Protein AF-A0A6M3K6W3-F1 (afdb_monomer)

Secondary structure (DSSP, 8-state):
--------SS---SSSSEEEGGGG-SSSBHHHHHHHHHHHTTS-EEEEE-SEEEEE-S-EEEEEEEEEEEPTTEEEEEPTT-EEEEEEEE--SS--EEESSEEE-TT-SSPPPGGGB-SS-HHHHHHHHHHTS----

Mean predicted aligned error: 8.92 Å

Nearest PDB structures (foldseek):
  7c7d-assembly1_A  TM=5.200E-01  e=8.827E-01  Streptomyces thermodiastaticus
  8iqe-assembly1_D  TM=5.259E-01  e=2.207E+00  Klebsiella phage VLC6
  4y9v-assembly1_A  TM=6.330E-01  e=6.189E+00  Acinetobacter phage AP22
  3zpp-assembly1_A  TM=6.015E-01  e=6.940E+00  Streptococcus pneumoniae TIGR4
  5c1c-assembly1_A  TM=2.833E-01  e=9.786E+00  Aspergillus niger ATCC 1015

Structure (mmCIF, N/CA/C/O backbone):
data_AF-A0A6M3K6W3-F1
#
_entry.id   AF-A0A6M3K6W3-F1
#
loop_
_atom_site.group_PDB
_atom_site.id
_atom_site.type_symbol
_atom_site.label_atom_id
_atom_site.label_alt_id
_atom_site.label_comp_id
_atom_site.label_asym_id
_atom_site.label_entity_id
_atom_site.label_seq_id
_atom_site.pdbx_PDB_ins_code
_atom_site.Cartn_x
_atom_site.Cartn_y
_atom_site.Cartn_z
_atom_site.occupancy
_atom_site.B_iso_or_equiv
_atom_site.auth_seq_id
_atom_site.auth_comp_id
_atom_site.auth_asym_id
_atom_site.auth_atom_id
_atom_site.pdbx_PDB_model_num
ATOM 1 N N . MET A 1 1 ? -3.846 -42.768 -10.440 1.00 53.09 1 MET A N 1
ATOM 2 C CA . MET A 1 1 ? -3.368 -41.539 -9.774 1.00 53.09 1 MET A CA 1
ATOM 3 C C . MET A 1 1 ? -3.993 -40.369 -10.510 1.00 53.09 1 MET A C 1
ATOM 5 O O . MET A 1 1 ? -3.591 -40.085 -11.628 1.00 53.09 1 MET A O 1
ATOM 9 N N . THR A 1 2 ? -5.064 -39.794 -9.972 1.00 62.19 2 THR A N 1
ATOM 10 C CA . THR A 1 2 ? -5.786 -38.708 -10.647 1.00 62.19 2 THR A CA 1
ATOM 11 C C . THR A 1 2 ? -5.123 -37.394 -10.267 1.00 62.19 2 THR A C 1
ATOM 13 O O . THR A 1 2 ? -5.222 -36.974 -9.118 1.00 62.19 2 THR A O 1
ATOM 16 N N . ILE A 1 3 ? -4.429 -36.766 -11.214 1.00 62.91 3 ILE A N 1
ATOM 17 C CA . ILE A 1 3 ? -3.970 -35.384 -11.067 1.00 62.91 3 ILE A CA 1
ATOM 18 C C . ILE A 1 3 ? -5.210 -34.508 -11.225 1.00 62.91 3 ILE A C 1
ATOM 20 O O . ILE A 1 3 ? -5.852 -34.523 -12.274 1.00 62.91 3 ILE A O 1
ATOM 24 N N . ARG A 1 4 ? -5.588 -33.794 -10.166 1.00 63.50 4 ARG A N 1
ATOM 25 C CA . ARG A 1 4 ? -6.612 -32.751 -10.237 1.00 63.50 4 ARG A CA 1
ATOM 26 C C . ARG A 1 4 ? -5.873 -31.438 -10.462 1.00 63.50 4 ARG A C 1
ATOM 28 O O . ARG A 1 4 ? -5.070 -31.050 -9.622 1.00 63.50 4 ARG A O 1
ATOM 35 N N . ALA A 1 5 ? -6.085 -30.802 -11.611 1.00 58.16 5 ALA A N 1
ATOM 36 C CA . ALA A 1 5 ? -5.675 -29.417 -11.794 1.00 58.16 5 ALA A CA 1
ATOM 37 C C . ALA A 1 5 ? -6.688 -28.550 -11.039 1.00 58.16 5 ALA A C 1
ATOM 39 O O . ALA A 1 5 ? -7.859 -28.497 -11.415 1.00 58.16 5 ALA A O 1
ATOM 40 N N . GLU A 1 6 ? -6.264 -27.942 -9.936 1.00 66.12 6 GLU A N 1
ATOM 41 C CA . GLU A 1 6 ? -7.080 -26.974 -9.211 1.00 66.12 6 GLU A CA 1
ATOM 42 C C . GLU A 1 6 ? -6.861 -25.602 -9.851 1.00 66.12 6 GLU A C 1
ATOM 44 O O . GLU A 1 6 ? -5.768 -25.042 -9.794 1.00 66.12 6 GLU A O 1
ATOM 49 N N . PHE A 1 7 ? -7.891 -25.081 -10.516 1.00 62.16 7 PHE A N 1
ATOM 50 C CA . PHE A 1 7 ? -7.909 -23.693 -10.959 1.00 62.16 7 PHE A CA 1
ATOM 51 C C . PHE A 1 7 ? -8.470 -22.861 -9.810 1.00 62.16 7 PHE A C 1
ATOM 53 O O . PHE A 1 7 ? -9.685 -22.801 -9.615 1.00 62.16 7 PHE A O 1
ATOM 60 N N . THR A 1 8 ? -7.595 -22.236 -9.026 1.00 60.06 8 THR A N 1
ATOM 61 C CA . THR A 1 8 ? -8.009 -21.120 -8.173 1.00 60.06 8 THR A CA 1
ATOM 62 C C . THR A 1 8 ? -8.567 -20.039 -9.097 1.00 60.06 8 THR A C 1
ATOM 64 O O . THR A 1 8 ? -7.941 -19.704 -10.100 1.00 60.06 8 THR A O 1
ATOM 67 N N . SER A 1 9 ? -9.748 -19.498 -8.799 1.00 66.88 9 SER A N 1
ATOM 68 C CA . SER A 1 9 ? -10.418 -18.472 -9.619 1.00 66.88 9 SER A CA 1
ATOM 69 C C . SER A 1 9 ? -9.688 -17.121 -9.650 1.00 66.88 9 SER A C 1
ATOM 71 O O . SER A 1 9 ? -10.252 -16.131 -10.107 1.00 66.88 9 SER A O 1
ATOM 73 N N . ASP A 1 10 ? -8.471 -17.070 -9.117 1.00 68.88 10 ASP A N 1
ATOM 74 C CA . ASP A 1 10 ? -7.684 -15.870 -8.901 1.00 68.88 10 ASP A CA 1
ATOM 75 C C . ASP A 1 10 ? -6.251 -16.121 -9.383 1.00 68.88 10 ASP A C 1
ATOM 77 O O . ASP A 1 10 ? -5.612 -17.103 -8.991 1.00 68.88 10 ASP A O 1
ATOM 81 N N . LEU A 1 11 ? -5.771 -15.259 -10.279 1.00 66.62 11 LEU A N 1
ATOM 82 C CA . LEU A 1 11 ? -4.416 -15.313 -10.816 1.00 66.62 11 LEU A CA 1
ATOM 83 C C . LEU A 1 11 ? -3.538 -14.361 -10.009 1.00 66.62 11 LEU A C 1
ATOM 85 O O . LEU A 1 11 ? -3.665 -13.145 -10.118 1.00 66.62 11 LEU A O 1
ATOM 89 N N . VAL A 1 12 ? -2.597 -14.923 -9.258 1.00 68.06 12 VAL A N 1
ATOM 90 C CA . VAL A 1 12 ? -1.599 -14.154 -8.512 1.00 68.06 12 VAL A CA 1
ATOM 91 C C . VAL A 1 12 ? -0.335 -14.026 -9.367 1.00 68.06 12 VAL A C 1
ATOM 93 O O . VAL A 1 12 ? 0.297 -15.029 -9.699 1.00 68.06 12 VAL A O 1
ATOM 96 N N . ILE A 1 13 ? 0.031 -12.800 -9.750 1.00 70.44 13 ILE A N 1
ATOM 97 C CA . ILE A 1 13 ? 1.187 -12.521 -10.620 1.00 70.44 13 ILE A CA 1
ATOM 98 C C . ILE A 1 13 ? 2.353 -11.989 -9.777 1.00 70.44 13 ILE A C 1
ATOM 100 O O . ILE A 1 13 ? 2.200 -11.000 -9.065 1.00 70.44 13 ILE A O 1
ATOM 104 N N . THR A 1 14 ? 3.527 -12.620 -9.883 1.00 69.06 14 THR A N 1
ATOM 105 C CA . THR A 1 14 ? 4.733 -12.307 -9.081 1.00 69.06 14 THR A CA 1
ATOM 106 C C . THR A 1 14 ? 5.932 -11.811 -9.891 1.00 69.06 14 THR A C 1
ATOM 108 O O . THR A 1 14 ? 6.936 -11.409 -9.315 1.00 69.06 14 THR A O 1
ATOM 111 N N . ASN A 1 15 ? 5.874 -11.853 -11.226 1.00 65.69 15 ASN A N 1
ATOM 112 C CA . ASN A 1 15 ? 7.012 -11.480 -12.082 1.00 65.69 15 ASN A CA 1
ATOM 113 C C . ASN A 1 15 ? 6.585 -10.776 -13.384 1.00 65.69 15 ASN A C 1
ATOM 115 O O . ASN A 1 15 ? 7.236 -10.871 -14.423 1.00 65.69 15 ASN A O 1
ATOM 119 N N . GLY A 1 16 ? 5.432 -10.105 -13.347 1.00 73.62 16 GLY A N 1
ATOM 120 C CA . GLY A 1 16 ? 4.928 -9.296 -14.453 1.00 73.62 16 GLY A CA 1
ATOM 121 C C . GLY A 1 16 ? 5.412 -7.848 -14.378 1.00 73.62 16 GLY A C 1
ATOM 122 O O . GLY A 1 16 ? 6.171 -7.459 -13.493 1.00 73.62 16 GLY A O 1
ATOM 123 N N . VAL A 1 17 ? 4.939 -7.011 -15.304 1.00 83.12 17 VAL A N 1
ATOM 124 C CA . VAL A 1 17 ? 4.900 -5.548 -15.086 1.00 83.12 17 VAL A CA 1
ATOM 125 C C . VAL A 1 17 ? 3.962 -5.216 -13.915 1.00 83.12 17 VAL A C 1
ATOM 127 O O . VAL A 1 17 ? 4.154 -4.219 -13.229 1.00 83.12 17 VAL A O 1
ATOM 130 N N . TRP A 1 18 ? 2.997 -6.103 -13.671 1.00 87.69 18 TRP A N 1
ATOM 131 C CA . TRP A 1 18 ? 2.012 -6.057 -12.604 1.00 87.69 18 TRP A CA 1
ATOM 132 C C . TRP A 1 18 ? 2.339 -7.133 -11.578 1.00 87.69 18 TRP A C 1
ATOM 134 O O . TRP A 1 18 ? 2.606 -8.280 -11.947 1.00 87.69 18 TRP A O 1
ATOM 144 N N . VAL A 1 19 ? 2.322 -6.746 -10.312 1.00 91.06 19 VAL A N 1
ATOM 145 C CA . VAL A 1 19 ? 2.697 -7.582 -9.179 1.00 91.06 19 VAL A CA 1
ATOM 146 C C . VAL A 1 19 ? 1.587 -7.495 -8.137 1.00 91.06 19 VAL A C 1
ATOM 148 O O . VAL A 1 19 ? 1.232 -6.400 -7.711 1.00 91.06 19 VAL A O 1
ATOM 151 N N . ASP A 1 20 ? 1.015 -8.630 -7.739 1.00 92.19 20 ASP A N 1
ATOM 152 C CA . ASP A 1 20 ? -0.017 -8.678 -6.696 1.00 92.19 20 ASP A CA 1
ATOM 153 C C . ASP A 1 20 ? 0.645 -8.678 -5.312 1.00 92.19 20 ASP A C 1
ATOM 155 O O . ASP A 1 20 ? 1.419 -9.583 -4.990 1.00 92.19 20 ASP A O 1
ATOM 159 N N . ALA A 1 21 ? 0.325 -7.691 -4.471 1.00 92.31 21 ALA A N 1
ATOM 160 C CA . ALA A 1 21 ? 0.872 -7.596 -3.119 1.00 92.31 21 ALA A CA 1
ATOM 161 C C . ALA A 1 21 ? 0.562 -8.839 -2.259 1.00 92.31 21 ALA A C 1
ATOM 163 O O . ALA A 1 21 ? 1.355 -9.202 -1.389 1.00 92.31 21 ALA A O 1
ATOM 164 N N . ARG A 1 22 ? -0.557 -9.539 -2.507 1.00 92.88 22 ARG A N 1
ATOM 165 C CA . ARG A 1 22 ? -0.937 -10.753 -1.758 1.00 92.88 22 ARG A CA 1
ATOM 166 C C . ARG A 1 22 ? -0.002 -11.919 -2.026 1.00 92.88 22 ARG A C 1
ATOM 168 O O . ARG A 1 22 ? 0.044 -12.858 -1.243 1.00 92.88 22 ARG A O 1
ATOM 175 N N . ALA A 1 23 ? 0.746 -11.878 -3.121 1.00 91.44 23 ALA A N 1
ATOM 176 C CA . ALA A 1 23 ? 1.688 -12.934 -3.447 1.00 91.44 23 ALA A CA 1
ATOM 177 C C . ALA A 1 23 ? 2.884 -12.995 -2.483 1.00 91.44 23 ALA A C 1
ATOM 179 O O . ALA A 1 23 ? 3.588 -14.002 -2.439 1.00 91.44 23 ALA A O 1
ATOM 180 N N . TYR A 1 24 ? 3.113 -11.919 -1.724 1.00 92.56 24 TYR A N 1
ATOM 181 C CA . TYR A 1 24 ? 4.299 -11.718 -0.890 1.00 92.56 24 TYR A CA 1
ATOM 182 C C . TYR A 1 24 ? 4.017 -11.879 0.608 1.00 92.56 24 TYR A C 1
ATOM 184 O O . TYR A 1 24 ? 4.895 -11.645 1.436 1.00 92.56 24 TYR A O 1
ATOM 192 N N . GLY A 1 25 ? 2.812 -12.316 0.980 1.00 90.50 25 GLY A N 1
ATOM 193 C CA . GLY A 1 25 ? 2.472 -12.627 2.363 1.00 90.50 25 GLY A CA 1
ATOM 194 C C . GLY A 1 25 ? 1.139 -13.353 2.503 1.00 90.50 25 GLY A C 1
ATOM 195 O O . GLY A 1 25 ? 0.310 -13.362 1.604 1.00 90.50 25 GLY A O 1
ATOM 196 N N . SER A 1 26 ? 0.914 -13.969 3.660 1.00 87.56 26 SER A N 1
ATOM 197 C CA . SER A 1 26 ? -0.324 -14.706 3.953 1.00 87.56 26 SER A CA 1
ATOM 198 C C . SER A 1 26 ? -1.464 -13.825 4.483 1.00 87.56 26 SER A C 1
ATOM 200 O O . SER A 1 26 ? -2.563 -14.325 4.721 1.00 87.56 26 SER A O 1
ATOM 202 N N . ALA A 1 27 ? -1.215 -12.529 4.688 1.00 92.94 27 ALA A N 1
ATOM 203 C CA . ALA A 1 27 ? -2.165 -11.569 5.240 1.00 92.94 27 ALA A CA 1
ATOM 204 C C . ALA A 1 27 ? -2.109 -10.232 4.486 1.00 92.94 27 ALA A C 1
ATOM 206 O O . ALA A 1 27 ? -1.078 -9.865 3.925 1.00 92.94 27 ALA A O 1
ATOM 207 N N . LEU A 1 28 ? -3.216 -9.486 4.516 1.00 96.31 28 LEU A N 1
ATOM 208 C CA . LEU A 1 28 ? -3.322 -8.150 3.924 1.00 96.31 28 LEU A CA 1
ATOM 209 C C . LEU A 1 28 ? -2.716 -7.110 4.880 1.00 96.31 28 LEU A C 1
ATOM 211 O O . LEU A 1 28 ? -3.424 -6.485 5.671 1.00 96.31 28 LEU A O 1
ATOM 215 N N . ASN A 1 29 ? -1.392 -6.963 4.874 1.00 97.38 29 ASN A N 1
ATOM 216 C CA . ASN A 1 29 ? -0.689 -6.053 5.780 1.00 97.38 29 ASN A CA 1
ATOM 217 C C . ASN A 1 29 ? 0.567 -5.414 5.162 1.00 97.38 29 ASN A C 1
ATOM 219 O O . ASN A 1 29 ? 0.994 -5.753 4.059 1.00 97.38 29 ASN A O 1
ATOM 223 N N . ASP A 1 30 ? 1.156 -4.476 5.902 1.00 96.44 30 ASP A N 1
ATOM 224 C CA . ASP A 1 30 ? 2.417 -3.805 5.572 1.00 96.44 30 ASP A CA 1
ATOM 225 C C . ASP A 1 30 ? 3.595 -4.756 5.354 1.00 96.44 30 ASP A C 1
ATOM 227 O O . ASP A 1 30 ? 4.454 -4.458 4.534 1.00 96.44 30 ASP A O 1
ATOM 231 N N . THR A 1 31 ? 3.634 -5.905 6.031 1.00 97.12 31 THR A N 1
ATOM 232 C CA . THR A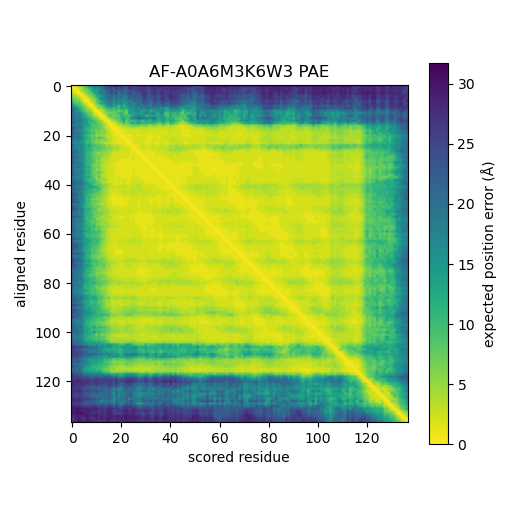 1 31 ? 4.702 -6.899 5.842 1.00 97.12 31 THR A CA 1
ATOM 233 C C . THR A 1 31 ? 4.669 -7.498 4.434 1.00 97.12 31 THR A C 1
ATOM 235 O O . THR A 1 31 ? 5.710 -7.597 3.790 1.00 97.12 31 THR A O 1
ATOM 238 N N . ALA A 1 32 ? 3.481 -7.845 3.927 1.00 96.19 32 ALA A N 1
ATOM 239 C CA . ALA A 1 32 ? 3.321 -8.336 2.558 1.00 96.19 32 ALA A CA 1
ATOM 240 C C . ALA A 1 32 ? 3.664 -7.252 1.523 1.00 96.19 32 ALA A C 1
ATOM 242 O O . ALA A 1 32 ? 4.353 -7.519 0.541 1.00 96.19 32 ALA A O 1
ATOM 243 N N . ILE A 1 33 ? 3.242 -6.007 1.772 1.00 96.62 33 ILE A N 1
ATOM 244 C CA . ILE A 1 33 ? 3.567 -4.879 0.891 1.00 96.62 33 ILE A CA 1
ATOM 245 C C . ILE A 1 33 ? 5.079 -4.620 0.877 1.00 96.62 33 ILE A C 1
ATOM 247 O O . ILE A 1 33 ? 5.648 -4.455 -0.198 1.00 96.62 33 ILE A O 1
ATOM 251 N N . GLN A 1 34 ? 5.747 -4.633 2.033 1.00 97.75 34 GLN A N 1
ATOM 252 C CA . GLN A 1 34 ? 7.197 -4.450 2.113 1.00 97.75 34 GLN A CA 1
ATOM 253 C C . GLN A 1 34 ? 7.944 -5.551 1.356 1.00 97.75 34 GLN A C 1
ATOM 255 O O . GLN A 1 34 ? 8.828 -5.248 0.563 1.00 97.75 34 GLN A O 1
ATOM 260 N N . ALA A 1 35 ? 7.541 -6.812 1.519 1.00 96.00 35 ALA A N 1
ATOM 261 C CA . ALA A 1 35 ? 8.142 -7.919 0.783 1.00 96.00 35 ALA A CA 1
ATOM 262 C C . ALA A 1 35 ? 7.954 -7.785 -0.743 1.00 96.00 35 ALA A C 1
ATOM 264 O O . ALA A 1 35 ? 8.855 -8.133 -1.506 1.00 96.00 35 ALA A O 1
ATOM 265 N N . ALA A 1 36 ? 6.823 -7.234 -1.200 1.00 95.44 36 ALA A N 1
ATOM 266 C CA . ALA A 1 36 ? 6.611 -6.922 -2.612 1.00 95.44 36 ALA A CA 1
ATOM 267 C C . ALA A 1 36 ? 7.521 -5.780 -3.101 1.00 95.44 36 ALA A C 1
ATOM 269 O O . ALA A 1 36 ? 8.093 -5.881 -4.184 1.00 95.44 36 ALA A O 1
ATOM 270 N N . ILE A 1 37 ? 7.698 -4.720 -2.301 1.00 95.94 37 ILE A N 1
ATOM 271 C CA . ILE A 1 37 ? 8.636 -3.621 -2.599 1.00 95.94 37 ILE A CA 1
ATOM 272 C C . ILE A 1 37 ? 10.061 -4.166 -2.735 1.00 95.94 37 ILE A C 1
ATOM 274 O O . ILE A 1 37 ? 10.738 -3.872 -3.719 1.00 95.94 37 ILE A O 1
ATOM 278 N N . ASP A 1 38 ? 10.493 -4.992 -1.782 1.00 96.19 38 ASP A N 1
ATOM 279 C CA . ASP A 1 38 ? 11.834 -5.576 -1.764 1.00 96.19 38 ASP A CA 1
ATOM 280 C C . ASP A 1 38 ? 12.070 -6.478 -2.986 1.00 96.19 38 ASP A C 1
ATOM 282 O O . ASP A 1 38 ? 13.150 -6.460 -3.575 1.00 96.19 38 ASP A O 1
ATOM 286 N N . ALA A 1 39 ? 11.050 -7.234 -3.404 1.00 93.75 39 ALA A N 1
ATOM 287 C CA . ALA A 1 39 ? 11.122 -8.091 -4.583 1.00 93.75 39 ALA A CA 1
ATOM 288 C C . ALA A 1 39 ? 11.127 -7.315 -5.909 1.00 93.75 39 ALA A C 1
ATOM 290 O O . ALA A 1 39 ? 11.760 -7.759 -6.865 1.00 93.75 39 ALA A O 1
ATOM 291 N N . ILE A 1 40 ? 10.430 -6.176 -5.981 1.00 94.56 40 ILE A N 1
ATOM 292 C CA . ILE A 1 40 ? 10.465 -5.279 -7.145 1.00 94.56 40 ILE A CA 1
ATOM 293 C C . ILE A 1 40 ? 11.834 -4.590 -7.256 1.00 94.56 40 ILE A C 1
ATOM 295 O O . ILE A 1 40 ? 12.366 -4.426 -8.355 1.00 94.56 40 ILE A O 1
ATOM 299 N N . GLY A 1 41 ? 12.416 -4.179 -6.128 1.00 93.50 41 GLY A N 1
ATOM 300 C CA . GLY A 1 41 ? 13.711 -3.510 -6.092 1.00 93.50 41 GLY A CA 1
ATOM 301 C C . GLY A 1 41 ? 13.721 -2.209 -6.902 1.00 93.50 41 GLY A C 1
ATOM 302 O O . GLY A 1 41 ? 12.905 -1.313 -6.681 1.00 93.50 41 GLY A O 1
ATOM 303 N N . ALA A 1 42 ? 14.674 -2.090 -7.830 1.00 94.19 42 ALA A N 1
ATOM 304 C CA . ALA A 1 42 ? 14.870 -0.890 -8.648 1.00 94.19 42 ALA A CA 1
ATOM 305 C C . ALA A 1 42 ? 14.026 -0.865 -9.936 1.00 94.19 42 ALA A C 1
ATOM 307 O O . ALA A 1 42 ? 14.077 0.117 -10.678 1.00 94.19 42 ALA A O 1
ATOM 308 N N . ASP A 1 43 ? 13.268 -1.926 -10.222 1.00 92.94 43 ASP A N 1
ATOM 309 C CA . ASP A 1 43 ? 12.485 -2.013 -11.449 1.00 92.94 43 ASP A CA 1
ATOM 310 C C . ASP A 1 43 ? 11.246 -1.113 -11.401 1.00 92.94 43 ASP A C 1
ATOM 312 O O . ASP A 1 43 ? 10.637 -0.899 -10.352 1.00 92.94 43 ASP A O 1
ATOM 316 N N . ASN A 1 44 ? 10.818 -0.634 -12.569 1.00 93.69 44 ASN A N 1
ATOM 317 C CA . ASN A 1 44 ? 9.559 0.095 -12.699 1.00 93.69 44 ASN A CA 1
ATO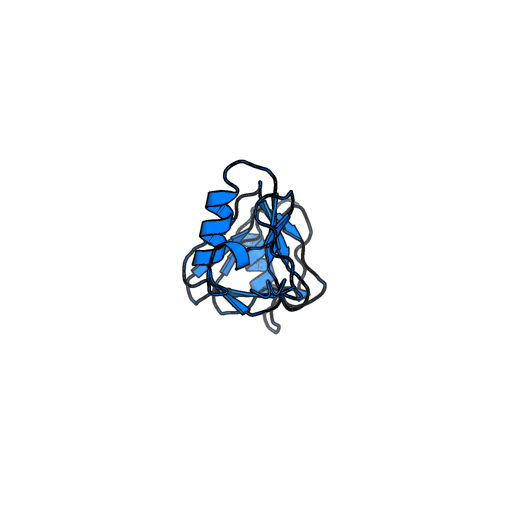M 318 C C . ASN A 1 44 ? 8.395 -0.894 -12.823 1.00 93.69 44 ASN A C 1
ATOM 320 O O . ASN A 1 44 ? 8.297 -1.608 -13.827 1.00 93.69 44 ASN A O 1
ATOM 324 N N . LYS A 1 45 ? 7.518 -0.945 -11.814 1.00 94.31 45 LYS A N 1
ATOM 325 C CA . LYS A 1 45 ? 6.428 -1.933 -11.721 1.00 94.31 45 LYS A CA 1
ATOM 326 C C . LYS A 1 45 ? 5.134 -1.326 -11.184 1.00 94.31 45 LYS A C 1
ATOM 328 O O . LYS A 1 45 ? 5.136 -0.292 -10.520 1.00 94.31 45 LYS A O 1
ATOM 333 N N . VAL A 1 46 ? 4.027 -2.013 -11.448 1.00 94.50 46 VAL A N 1
ATOM 334 C CA . VAL A 1 46 ? 2.722 -1.745 -10.839 1.00 94.50 46 VAL A CA 1
ATOM 335 C C . VAL A 1 46 ? 2.516 -2.724 -9.689 1.00 94.50 46 VAL A C 1
ATOM 337 O O . VAL A 1 46 ? 2.480 -3.935 -9.909 1.00 94.50 46 VAL A O 1
ATOM 340 N N . LEU A 1 47 ? 2.365 -2.202 -8.475 1.00 95.56 47 LEU A N 1
ATOM 341 C CA . LEU A 1 47 ? 1.975 -2.977 -7.304 1.00 95.56 47 LEU A CA 1
ATOM 342 C C . LEU A 1 47 ? 0.458 -2.904 -7.138 1.00 95.56 47 LEU A C 1
ATOM 344 O O . LEU A 1 47 ? -0.094 -1.837 -6.873 1.00 95.56 47 LEU A O 1
ATOM 348 N N . VAL A 1 48 ? -0.209 -4.042 -7.279 1.00 95.56 48 VAL A N 1
ATOM 349 C CA . VAL A 1 48 ? -1.662 -4.150 -7.188 1.00 95.56 48 VAL A CA 1
ATOM 350 C C . VAL A 1 48 ? -2.068 -4.395 -5.739 1.00 95.56 48 VAL A C 1
ATOM 352 O O . VAL A 1 48 ? -1.686 -5.397 -5.131 1.00 95.56 48 VAL A O 1
ATOM 355 N N . ILE A 1 49 ? -2.882 -3.487 -5.203 1.00 96.12 49 ILE A N 1
ATOM 356 C CA . ILE A 1 49 ? -3.553 -3.621 -3.911 1.00 96.12 49 ILE A CA 1
ATOM 357 C C . ILE A 1 49 ? -4.961 -4.139 -4.174 1.00 96.12 49 ILE A C 1
ATOM 359 O O . ILE A 1 49 ? -5.839 -3.427 -4.664 1.00 96.12 49 ILE A O 1
ATOM 363 N N . THR A 1 50 ? -5.169 -5.410 -3.870 1.00 94.81 50 THR A N 1
ATOM 364 C CA . THR A 1 50 ? -6.422 -6.113 -4.151 1.00 94.81 50 THR A CA 1
ATOM 365 C C . THR A 1 50 ? -7.516 -5.757 -3.143 1.00 94.81 50 THR A C 1
ATOM 367 O O . THR A 1 50 ? -7.204 -5.226 -2.070 1.00 94.81 50 THR A O 1
ATOM 370 N N . PRO A 1 51 ? -8.791 -6.080 -3.434 1.00 94.94 51 PRO A N 1
ATOM 371 C CA . PRO A 1 51 ? -9.896 -5.792 -2.528 1.00 94.94 51 PRO A CA 1
ATOM 372 C C . PRO A 1 51 ? -9.687 -6.378 -1.127 1.00 94.94 51 PRO A C 1
ATOM 374 O O . PRO A 1 51 ? -9.167 -7.486 -0.977 1.00 94.94 51 PRO A O 1
ATOM 377 N N . GLY A 1 52 ? -10.118 -5.636 -0.108 1.00 94.62 52 GLY A N 1
ATOM 378 C CA . GLY A 1 52 ? -9.925 -5.971 1.301 1.00 94.62 52 GLY A CA 1
ATOM 379 C C . GLY A 1 52 ? -9.179 -4.885 2.076 1.00 94.62 52 GLY A C 1
ATOM 380 O O . GLY A 1 52 ? -8.644 -3.933 1.505 1.00 94.62 52 GLY A O 1
ATOM 381 N N . THR A 1 53 ? -9.158 -5.028 3.401 1.00 96.62 53 THR A N 1
ATOM 382 C CA . THR A 1 53 ? -8.479 -4.081 4.291 1.00 96.62 53 THR A CA 1
ATOM 383 C C . THR A 1 53 ? -7.027 -4.493 4.493 1.00 96.62 53 THR A C 1
ATOM 385 O O . THR A 1 53 ? -6.752 -5.514 5.118 1.00 96.62 53 THR A O 1
ATOM 388 N N . TRP A 1 54 ? -6.113 -3.663 4.007 1.00 97.69 54 TRP A N 1
ATOM 389 C CA . TRP A 1 54 ? -4.673 -3.778 4.182 1.00 97.69 54 TRP A CA 1
ATOM 390 C C . TRP A 1 54 ? -4.233 -2.983 5.408 1.00 97.69 54 TRP A C 1
ATOM 392 O O . TRP A 1 54 ? -4.304 -1.753 5.420 1.00 97.69 54 TRP A O 1
ATOM 402 N N . THR A 1 55 ? -3.805 -3.673 6.463 1.00 97.75 55 THR A N 1
ATOM 403 C CA . THR A 1 55 ? -3.391 -3.029 7.717 1.00 97.75 55 THR A CA 1
ATOM 404 C C . THR A 1 55 ? -1.944 -2.554 7.648 1.00 97.75 55 THR A C 1
ATOM 406 O O . THR A 1 55 ? -1.027 -3.359 7.502 1.00 97.75 55 THR A O 1
ATOM 409 N N . ILE A 1 56 ? -1.729 -1.252 7.830 1.00 97.62 56 ILE A N 1
ATOM 410 C CA . ILE A 1 56 ? -0.406 -0.629 7.887 1.00 97.62 56 ILE A CA 1
ATOM 411 C C . ILE A 1 56 ? -0.081 -0.300 9.345 1.00 97.62 56 ILE A C 1
ATOM 413 O O . ILE A 1 56 ? -0.518 0.721 9.886 1.00 97.62 56 ILE A O 1
ATOM 417 N N . ALA A 1 57 ? 0.630 -1.215 10.007 1.00 97.00 57 ALA A N 1
ATOM 418 C CA . ALA A 1 57 ? 0.959 -1.128 11.431 1.00 97.00 57 ALA A CA 1
ATOM 419 C C . ALA A 1 57 ? 2.294 -0.409 11.698 1.00 97.00 57 ALA A C 1
ATOM 421 O O . ALA A 1 57 ? 2.540 0.054 12.816 1.00 97.00 57 ALA A O 1
ATOM 422 N N . ASN A 1 58 ? 3.142 -0.279 10.679 1.00 96.69 58 ASN A N 1
ATOM 423 C CA . ASN A 1 58 ? 4.435 0.393 10.727 1.00 96.69 58 ASN A CA 1
ATOM 424 C C . ASN A 1 58 ? 4.508 1.546 9.720 1.00 96.69 58 ASN A C 1
ATOM 426 O O . ASN A 1 58 ? 3.656 1.684 8.847 1.00 96.69 58 ASN A O 1
ATOM 430 N N . ASN A 1 59 ? 5.528 2.397 9.856 1.00 95.81 59 ASN A N 1
ATOM 431 C CA . ASN A 1 59 ? 5.817 3.379 8.814 1.00 95.81 59 ASN A CA 1
ATOM 432 C C . ASN A 1 59 ? 6.242 2.637 7.546 1.00 95.81 59 ASN A C 1
ATOM 434 O O . ASN A 1 59 ? 7.095 1.754 7.621 1.00 95.81 59 ASN A O 1
ATOM 438 N N . LEU A 1 60 ? 5.667 3.010 6.408 1.00 96.44 60 LEU A N 1
ATOM 439 C CA . LEU A 1 60 ? 5.888 2.334 5.135 1.00 96.44 60 LEU A CA 1
ATOM 440 C C . LEU A 1 60 ? 6.095 3.370 4.035 1.00 96.44 60 LEU A C 1
ATOM 442 O O . LEU A 1 60 ? 5.340 4.337 3.938 1.00 96.44 60 LEU A O 1
ATOM 446 N N . SER A 1 61 ? 7.122 3.167 3.214 1.00 95.62 61 SER A N 1
ATOM 447 C CA . SER A 1 61 ? 7.462 4.061 2.110 1.00 95.62 61 SER A CA 1
ATOM 448 C C . SER A 1 61 ? 7.506 3.271 0.814 1.00 95.62 61 SER A C 1
ATOM 450 O O . SER A 1 61 ? 8.361 2.405 0.649 1.00 95.62 61 SER A O 1
ATOM 452 N N . ILE A 1 62 ? 6.600 3.592 -0.106 1.00 94.81 62 ILE A N 1
ATOM 453 C CA . ILE A 1 62 ? 6.549 2.995 -1.437 1.00 94.81 62 ILE A CA 1
ATOM 454 C C . ILE A 1 62 ? 7.253 3.953 -2.409 1.00 94.81 62 ILE A C 1
ATOM 456 O O . ILE A 1 62 ? 6.775 5.078 -2.593 1.00 94.81 62 ILE A O 1
ATOM 460 N N . PRO A 1 63 ? 8.400 3.559 -2.993 1.00 93.75 63 PRO A N 1
ATOM 461 C CA . PRO A 1 63 ? 9.211 4.438 -3.829 1.00 93.75 63 PRO A CA 1
ATOM 462 C C . PRO A 1 63 ? 8.537 4.754 -5.173 1.00 93.75 63 PRO A C 1
ATOM 464 O O . PRO A 1 63 ? 7.646 4.043 -5.630 1.00 93.75 63 PRO A O 1
ATOM 467 N N . ALA A 1 64 ? 8.980 5.830 -5.829 1.00 91.56 64 ALA A N 1
ATOM 468 C CA . ALA A 1 64 ? 8.351 6.355 -7.046 1.00 91.56 64 ALA A CA 1
ATOM 469 C C . ALA A 1 64 ? 8.511 5.469 -8.298 1.00 91.56 64 ALA A C 1
ATOM 471 O O . ALA A 1 64 ? 7.778 5.662 -9.264 1.00 91.56 64 ALA A O 1
ATOM 472 N N . ASN A 1 65 ? 9.422 4.486 -8.296 1.00 92.75 65 ASN A N 1
ATOM 473 C CA . ASN A 1 65 ? 9.486 3.466 -9.352 1.00 92.75 65 ASN A CA 1
ATOM 474 C C . ASN A 1 65 ? 8.296 2.489 -9.300 1.00 92.75 65 ASN A C 1
AT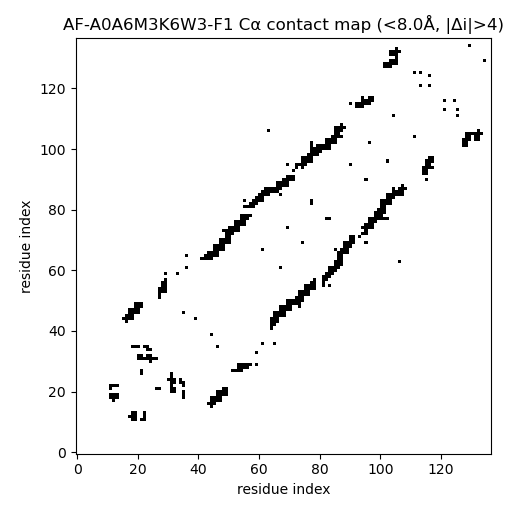OM 476 O O . ASN A 1 65 ? 8.047 1.766 -10.264 1.00 92.75 65 ASN A O 1
ATOM 480 N N . ILE A 1 66 ? 7.543 2.475 -8.196 1.00 94.62 66 ILE A N 1
ATOM 481 C CA . ILE A 1 66 ? 6.395 1.596 -7.999 1.00 94.62 66 ILE A CA 1
ATOM 482 C C . ILE A 1 66 ? 5.110 2.415 -8.104 1.00 94.62 66 ILE A C 1
ATOM 484 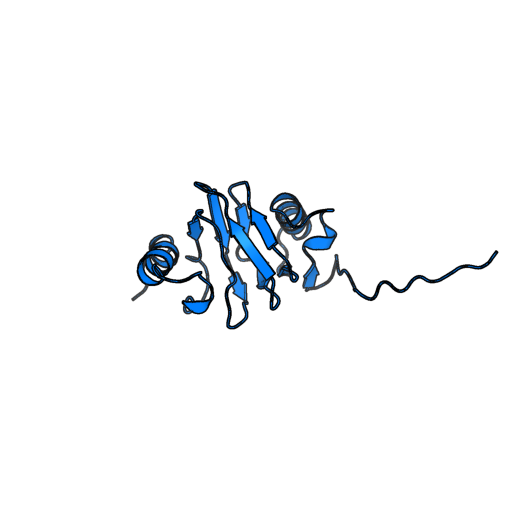O O . ILE A 1 66 ? 4.834 3.286 -7.280 1.00 94.62 66 ILE A O 1
ATOM 488 N N . THR A 1 67 ? 4.295 2.099 -9.109 1.00 94.31 67 THR A N 1
ATOM 489 C CA . THR A 1 67 ? 2.926 2.617 -9.205 1.00 94.31 67 THR A CA 1
ATOM 490 C C . THR A 1 67 ? 2.014 1.754 -8.350 1.00 94.31 67 THR A C 1
ATOM 492 O O . THR A 1 67 ? 1.817 0.576 -8.644 1.00 94.31 67 THR A O 1
ATOM 495 N N . VAL A 1 68 ? 1.455 2.323 -7.285 1.00 94.69 68 VAL A N 1
ATOM 496 C CA . VAL A 1 68 ? 0.472 1.633 -6.446 1.00 94.69 68 VAL A CA 1
ATOM 497 C C . VAL A 1 68 ? -0.877 1.714 -7.132 1.00 94.69 68 VAL A C 1
ATOM 499 O O . VAL A 1 68 ? -1.449 2.796 -7.211 1.00 94.69 68 VAL A O 1
ATOM 502 N N . MET A 1 69 ? -1.395 0.585 -7.604 1.00 94.81 69 MET A N 1
ATOM 503 C CA . MET A 1 69 ? -2.738 0.508 -8.159 1.00 94.81 69 MET A CA 1
ATOM 504 C C . MET A 1 69 ? -3.687 -0.123 -7.152 1.00 94.81 69 MET A C 1
ATOM 506 O O . MET A 1 69 ? -3.608 -1.319 -6.865 1.00 94.81 69 MET A O 1
ATOM 510 N N . VAL A 1 70 ? -4.612 0.671 -6.628 1.00 95.25 70 VAL A N 1
ATOM 511 C CA . VAL A 1 70 ? -5.636 0.175 -5.708 1.00 95.25 70 VAL A CA 1
ATOM 512 C C . VAL A 1 70 ? -6.838 -0.300 -6.508 1.00 95.25 70 VAL A C 1
ATOM 514 O O . VAL A 1 70 ? -7.414 0.448 -7.288 1.00 95.25 70 VAL A O 1
ATOM 517 N N . MET A 1 71 ? -7.238 -1.557 -6.336 1.00 94.00 71 MET A N 1
ATOM 518 C CA . MET A 1 71 ? -8.458 -2.074 -6.951 1.00 94.00 71 MET A CA 1
ATOM 519 C C . MET A 1 71 ? -9.698 -1.589 -6.192 1.00 94.00 71 MET A C 1
ATOM 521 O O . MET A 1 71 ? -9.641 -1.284 -5.001 1.00 94.00 71 MET A O 1
ATOM 525 N N . SER A 1 72 ? -10.853 -1.548 -6.862 1.00 89.94 72 SER A N 1
ATOM 526 C CA . SER A 1 72 ? -12.122 -1.198 -6.208 1.00 89.94 72 SER A CA 1
ATOM 527 C C . SER A 1 72 ? -12.389 -2.106 -5.000 1.00 89.94 72 SER A C 1
ATOM 529 O O . SER A 1 72 ? -12.359 -3.329 -5.120 1.00 89.94 72 SER A O 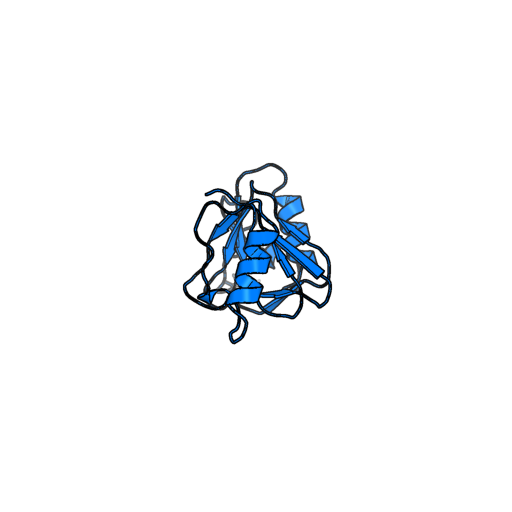1
ATOM 531 N N . GLY A 1 73 ? -12.623 -1.503 -3.830 1.00 90.50 73 GLY A N 1
ATOM 532 C CA . GLY A 1 73 ? -12.789 -2.217 -2.559 1.00 90.50 73 GLY A CA 1
ATOM 533 C C . GLY A 1 73 ? -11.486 -2.520 -1.807 1.00 90.50 73 GLY A C 1
ATOM 534 O O . GLY A 1 73 ? -11.542 -3.122 -0.735 1.00 90.50 73 GLY A O 1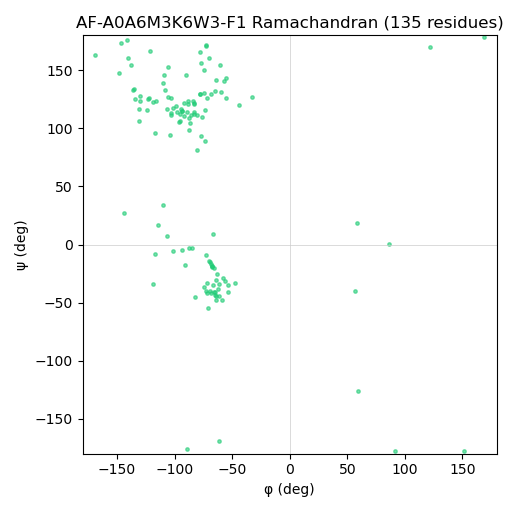
ATOM 535 N N . GLY A 1 74 ? -10.323 -2.126 -2.333 1.00 94.06 74 GLY A N 1
ATOM 536 C CA . GLY A 1 74 ? -9.055 -2.131 -1.604 1.00 94.06 74 GLY A CA 1
ATOM 537 C C . GLY A 1 74 ? -8.975 -0.938 -0.654 1.00 94.06 74 GLY A C 1
ATOM 538 O O . GLY A 1 74 ? -9.217 0.197 -1.062 1.00 94.06 74 GLY A O 1
ATOM 539 N N . LEU A 1 75 ? -8.645 -1.188 0.613 1.00 95.12 75 LEU A N 1
ATOM 540 C CA . LEU A 1 75 ? -8.591 -0.159 1.649 1.00 95.12 75 LEU A CA 1
ATOM 541 C C . LEU A 1 75 ? -7.281 -0.242 2.434 1.00 95.12 75 LEU A C 1
ATOM 543 O O . LEU A 1 75 ? -7.038 -1.214 3.140 1.00 95.12 75 LEU A O 1
ATOM 547 N N . LEU A 1 76 ? -6.461 0.800 2.365 1.00 96.31 76 LEU A N 1
ATOM 548 C CA . LEU A 1 76 ? -5.230 0.951 3.138 1.00 96.31 76 LEU A CA 1
ATOM 549 C C . LEU A 1 76 ? -5.568 1.592 4.489 1.00 96.31 7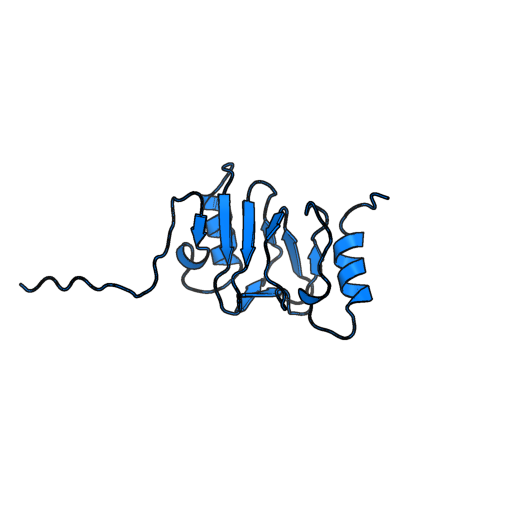6 LEU A C 1
ATOM 551 O O . LEU A 1 76 ? -5.856 2.787 4.580 1.00 96.31 76 LEU A O 1
ATOM 555 N N . SER A 1 77 ? -5.569 0.784 5.548 1.00 96.12 77 SER A N 1
ATOM 556 C CA . SER A 1 77 ? -5.867 1.222 6.910 1.00 96.12 77 SER A CA 1
ATOM 557 C C . SER A 1 77 ? -4.576 1.524 7.663 1.00 96.12 77 SER A C 1
ATOM 559 O O . SER A 1 77 ? -3.848 0.609 8.049 1.00 96.12 77 SER A O 1
ATOM 561 N N . VAL A 1 78 ? -4.289 2.808 7.874 1.00 95.38 78 VAL A N 1
ATOM 562 C CA . VAL A 1 78 ? -3.060 3.259 8.533 1.00 95.38 78 VAL A CA 1
ATOM 563 C C . VAL A 1 78 ? -3.281 3.408 10.036 1.00 95.38 78 VAL A C 1
ATOM 565 O O . VAL A 1 78 ? -4.157 4.155 10.490 1.00 95.38 78 VAL A O 1
ATOM 568 N N . GLY A 1 79 ? -2.479 2.683 10.819 1.00 92.88 79 GLY A N 1
ATOM 569 C CA . GLY A 1 79 ? -2.509 2.730 12.277 1.00 92.88 79 GLY A CA 1
ATOM 570 C C . GLY A 1 79 ? -2.193 4.122 12.832 1.00 92.88 79 GLY A C 1
ATOM 571 O O . GLY A 1 79 ? -1.512 4.929 12.201 1.00 92.88 79 GLY A O 1
ATOM 572 N N . ALA A 1 80 ? -2.683 4.416 14.037 1.00 90.38 80 ALA A N 1
ATOM 573 C CA . ALA A 1 80 ? -2.422 5.695 14.696 1.00 90.38 80 ALA A CA 1
ATOM 574 C C . ALA A 1 80 ? -0.911 5.956 14.852 1.00 90.38 80 ALA A C 1
ATOM 576 O O . ALA A 1 80 ? -0.145 5.043 15.165 1.00 90.38 80 ALA A O 1
ATOM 577 N N . ALA A 1 81 ? -0.497 7.211 14.647 1.00 90.44 81 ALA A N 1
ATOM 578 C CA . ALA A 1 81 ? 0.906 7.645 14.676 1.00 90.44 81 ALA A CA 1
ATOM 579 C C . ALA A 1 81 ? 1.837 6.924 13.675 1.00 90.44 81 ALA A C 1
ATOM 581 O O . ALA A 1 81 ? 3.058 6.955 13.839 1.00 90.44 81 ALA A O 1
ATOM 582 N N . LYS A 1 82 ? 1.277 6.278 12.645 1.00 94.25 82 LYS A N 1
ATOM 583 C CA . LYS A 1 82 ? 2.026 5.711 11.518 1.00 94.25 82 LYS A CA 1
ATOM 584 C C . LYS A 1 82 ? 1.847 6.569 10.279 1.00 94.25 82 LYS A C 1
ATOM 586 O O . LYS A 1 82 ? 0.817 7.225 10.120 1.00 94.25 82 LYS A O 1
ATOM 591 N N . THR A 1 83 ? 2.845 6.522 9.407 1.00 92.56 83 THR A N 1
ATOM 592 C CA . THR A 1 83 ? 2.846 7.242 8.137 1.00 92.56 83 THR A CA 1
ATOM 593 C C . THR A 1 83 ? 3.021 6.267 6.983 1.00 92.56 83 THR A C 1
ATOM 595 O O . THR A 1 83 ? 3.988 5.504 6.952 1.00 92.56 83 THR A O 1
ATOM 598 N N . LEU A 1 84 ? 2.100 6.328 6.024 1.00 93.81 84 LEU A N 1
ATOM 599 C CA . LEU A 1 84 ? 2.224 5.686 4.720 1.00 93.81 84 LEU A CA 1
ATOM 600 C C . LEU A 1 84 ? 2.632 6.737 3.686 1.00 93.81 84 LEU A C 1
ATOM 602 O O . LEU A 1 84 ? 1.873 7.669 3.435 1.00 93.81 84 LEU A O 1
ATOM 606 N N . THR A 1 85 ? 3.804 6.582 3.079 1.00 94.12 85 THR A N 1
ATOM 607 C CA . THR A 1 85 ? 4.293 7.456 2.004 1.00 94.12 85 THR A CA 1
ATOM 608 C C . THR A 1 85 ? 4.194 6.725 0.673 1.00 94.12 85 THR A C 1
ATOM 610 O O . THR A 1 85 ? 4.705 5.612 0.551 1.00 94.12 85 THR A O 1
ATOM 613 N N . ILE A 1 86 ? 3.552 7.339 -0.323 1.00 92.50 86 ILE A N 1
ATOM 614 C CA . ILE A 1 86 ? 3.367 6.748 -1.654 1.00 92.50 86 ILE A CA 1
ATOM 615 C C . ILE A 1 86 ? 3.958 7.673 -2.714 1.00 92.50 86 ILE A C 1
ATOM 617 O O . ILE A 1 86 ? 3.595 8.845 -2.790 1.00 92.50 86 ILE A O 1
ATOM 621 N N . GLY A 1 87 ? 4.854 7.122 -3.536 1.00 87.31 87 GLY A N 1
ATOM 622 C CA . GLY A 1 87 ? 5.463 7.822 -4.664 1.00 87.31 87 GLY A CA 1
ATOM 623 C C . GLY A 1 87 ? 4.491 8.067 -5.818 1.00 87.31 87 GLY A C 1
ATOM 624 O O . GLY A 1 87 ? 4.318 9.203 -6.239 1.00 87.31 87 GLY A O 1
ATOM 625 N N . VAL A 1 88 ? 3.840 7.014 -6.323 1.00 90.75 88 VAL A N 1
ATOM 626 C CA . VAL A 1 88 ? 2.867 7.104 -7.425 1.00 90.75 88 VAL A CA 1
ATOM 627 C C . VAL A 1 88 ? 1.632 6.271 -7.083 1.00 90.75 88 VAL A C 1
ATOM 629 O O . VAL A 1 88 ? 1.759 5.133 -6.630 1.00 90.75 88 VAL A O 1
ATOM 632 N N . LEU A 1 89 ? 0.442 6.838 -7.294 1.00 91.19 89 LEU A N 1
ATOM 633 C CA . LEU A 1 89 ? -0.842 6.228 -6.943 1.00 91.19 89 LEU A CA 1
ATOM 634 C C . LEU A 1 89 ? -1.818 6.277 -8.125 1.00 91.19 89 LEU A C 1
ATOM 636 O O . LEU A 1 89 ? -2.091 7.352 -8.653 1.00 91.19 89 LEU A O 1
ATOM 640 N N . ASP A 1 90 ? -2.384 5.122 -8.466 1.00 91.56 90 ASP A N 1
ATOM 641 C CA . ASP A 1 90 ? -3.556 4.959 -9.324 1.00 91.56 90 ASP A CA 1
ATOM 642 C C . ASP A 1 90 ? -4.685 4.329 -8.496 1.00 91.56 90 ASP A C 1
ATOM 644 O O . ASP A 1 90 ? -4.515 3.292 -7.848 1.00 91.56 90 ASP A O 1
ATOM 648 N N . ALA A 1 91 ? -5.834 4.993 -8.446 1.00 90.56 91 ALA A N 1
ATOM 649 C CA . ALA A 1 91 ? -6.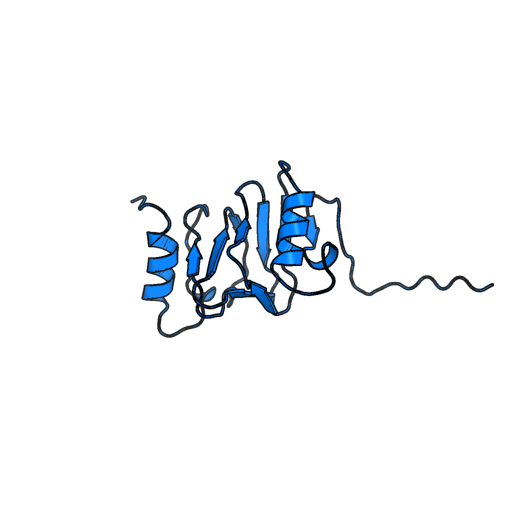903 4.652 -7.523 1.00 90.56 91 ALA A CA 1
ATOM 650 C C . ALA A 1 91 ? -8.293 4.961 -8.099 1.00 90.56 91 ALA A C 1
ATOM 652 O O . ALA A 1 91 ? -8.473 5.949 -8.815 1.00 90.56 91 ALA A O 1
ATOM 653 N N . PRO A 1 92 ? -9.314 4.163 -7.739 1.00 88.62 92 PRO A N 1
ATOM 654 C CA . PRO A 1 92 ? -10.671 4.332 -8.227 1.00 88.62 92 PRO A CA 1
ATOM 655 C C . PRO A 1 92 ? -11.343 5.556 -7.596 1.00 88.62 92 PRO A C 1
ATOM 657 O O . PRO A 1 92 ? -10.882 6.133 -6.608 1.00 88.62 92 PRO A O 1
ATOM 660 N N . ASN A 1 93 ? -12.513 5.904 -8.130 1.00 85.56 93 ASN A N 1
ATOM 661 C CA . ASN A 1 93 ? -13.416 6.867 -7.507 1.00 85.56 93 ASN A CA 1
ATOM 662 C C . ASN A 1 93 ? -14.091 6.226 -6.284 1.00 85.56 93 ASN A C 1
ATOM 664 O O . ASN A 1 93 ? -15.145 5.603 -6.398 1.00 85.56 93 ASN A O 1
ATOM 668 N N . GLY A 1 94 ? -13.462 6.351 -5.119 1.00 86.50 94 GLY A N 1
ATOM 669 C CA . GLY A 1 94 ? -13.965 5.817 -3.858 1.00 86.50 94 GLY A CA 1
ATOM 670 C C . GLY A 1 94 ? -12.918 5.875 -2.756 1.00 86.50 94 GLY A C 1
ATOM 671 O O . GLY A 1 94 ? -11.788 6.301 -2.986 1.00 86.50 94 GLY A O 1
ATOM 672 N N . GLN A 1 95 ? -13.298 5.443 -1.557 1.00 90.75 95 GLN A N 1
ATOM 673 C CA . GLN A 1 95 ? -12.397 5.458 -0.414 1.00 90.75 95 GLN A CA 1
ATOM 674 C C . GLN A 1 95 ? -11.258 4.448 -0.598 1.00 90.75 95 GLN A C 1
ATOM 676 O O . GLN A 1 95 ? -11.503 3.274 -0.858 1.00 90.75 95 GLN A O 1
ATOM 681 N N . VAL A 1 96 ? -10.027 4.921 -0.408 1.00 93.94 96 VAL A N 1
ATOM 682 C CA . VAL A 1 96 ? -8.784 4.139 -0.516 1.00 93.94 96 VAL A CA 1
ATOM 683 C C . VAL A 1 96 ? -8.038 4.118 0.809 1.00 93.94 96 VAL A C 1
ATOM 685 O O . VAL A 1 96 ? -7.435 3.111 1.165 1.00 93.94 96 VAL A O 1
ATOM 688 N N . PHE A 1 97 ? -8.104 5.209 1.568 1.00 93.25 97 PHE A N 1
ATOM 689 C CA . PHE A 1 97 ? -7.415 5.360 2.838 1.00 93.25 97 PHE A CA 1
ATOM 690 C C . PHE A 1 97 ? -8.401 5.367 4.005 1.00 93.25 97 PHE A C 1
ATOM 692 O O . PHE A 1 97 ? -9.468 5.993 3.976 1.00 93.25 97 PHE A O 1
ATOM 699 N N . ALA A 1 98 ? -8.012 4.687 5.075 1.00 92.38 98 ALA A N 1
ATOM 700 C CA . ALA A 1 98 ? -8.711 4.666 6.349 1.00 92.38 98 ALA A CA 1
ATOM 701 C C . ALA A 1 98 ? -7.715 4.670 7.513 1.00 92.38 98 ALA A C 1
ATOM 703 O O . ALA A 1 98 ? -6.504 4.567 7.328 1.00 92.38 98 ALA A O 1
ATOM 704 N N . GLY A 1 99 ? -8.249 4.739 8.730 1.00 89.62 99 GLY A N 1
ATOM 705 C CA . GLY A 1 99 ? -7.455 4.768 9.951 1.00 89.62 99 GLY A CA 1
ATOM 706 C C . GLY A 1 99 ? -7.121 6.184 10.414 1.00 89.62 99 GLY A C 1
ATOM 707 O O . GLY A 1 99 ? -7.593 7.176 9.856 1.00 89.62 99 GLY A O 1
ATOM 708 N N . LEU A 1 100 ? -6.358 6.245 11.503 1.00 87.88 100 LEU A N 1
ATOM 709 C CA . LEU A 1 100 ? -5.988 7.483 12.197 1.00 87.88 100 LEU A CA 1
ATOM 710 C C . LEU A 1 100 ? -4.558 7.932 11.868 1.00 87.88 100 LEU A C 1
ATOM 712 O O . LEU A 1 100 ? -4.120 8.977 12.344 1.00 87.88 100 LEU A O 1
ATOM 716 N N . GLY A 1 101 ? -3.810 7.116 11.122 1.00 87.94 101 GLY A N 1
ATOM 717 C CA . GLY A 1 101 ? -2.469 7.453 10.666 1.00 87.94 101 GLY A CA 1
ATOM 718 C C . GLY A 1 101 ? -2.454 8.496 9.552 1.00 87.94 101 GLY A C 1
ATOM 719 O O . GLY A 1 101 ? -3.486 8.877 8.998 1.00 87.94 101 GLY A O 1
ATOM 720 N N . ALA A 1 102 ? -1.251 8.952 9.224 1.00 89.25 102 ALA A N 1
ATOM 721 C CA . ALA A 1 102 ? -1.011 9.911 8.162 1.00 89.25 102 ALA A CA 1
ATOM 722 C C . ALA A 1 102 ? -0.761 9.202 6.824 1.00 89.25 102 ALA A C 1
ATOM 724 O O . ALA A 1 102 ? -0.127 8.146 6.764 1.00 89.25 102 ALA A O 1
ATOM 725 N N . VAL A 1 103 ? -1.212 9.828 5.737 1.00 89.88 103 VAL A N 1
ATOM 726 C CA . VAL A 1 103 ? -0.884 9.424 4.367 1.00 89.88 103 VAL A CA 1
ATOM 727 C C . VAL A 1 103 ? -0.159 10.585 3.707 1.00 89.88 103 VAL A C 1
ATOM 729 O O . VAL A 1 103 ? -0.684 11.695 3.648 1.00 89.88 103 VAL A O 1
ATOM 732 N N . ASN A 1 104 ? 1.052 10.328 3.231 1.00 88.94 104 ASN A N 1
ATOM 733 C CA . ASN A 1 104 ? 1.870 11.288 2.518 1.00 88.94 104 ASN A CA 1
ATOM 734 C C . ASN A 1 104 ? 1.830 10.974 1.015 1.00 88.94 104 ASN A C 1
ATOM 736 O O . ASN A 1 104 ? 2.349 9.946 0.578 1.00 88.94 104 ASN A O 1
ATOM 740 N N . LEU A 1 105 ? 1.221 11.881 0.246 1.00 84.81 105 LEU A N 1
ATOM 741 C CA . LEU A 1 105 ? 1.079 11.797 -1.213 1.00 84.81 105 LEU A CA 1
ATOM 742 C C . LEU A 1 105 ? 1.860 12.904 -1.937 1.00 84.81 105 LEU A C 1
ATOM 744 O O . LEU A 1 105 ? 1.627 13.172 -3.107 1.00 84.81 105 LEU A O 1
ATOM 748 N N . SER A 1 106 ? 2.794 13.546 -1.245 1.00 71.88 106 SER A N 1
ATOM 749 C CA . SER A 1 106 ? 3.634 14.638 -1.745 1.00 71.88 106 SER A CA 1
ATOM 750 C C . SER A 1 106 ? 4.295 14.437 -3.100 1.00 71.88 106 SER A C 1
ATOM 752 O O . SER A 1 106 ? 4.542 15.401 -3.819 1.00 71.88 106 SER A O 1
ATOM 754 N N . ALA A 1 107 ? 4.638 13.192 -3.404 1.00 67.81 107 ALA A N 1
ATOM 755 C CA . ALA A 1 107 ? 5.386 12.825 -4.588 1.00 67.81 107 ALA A CA 1
ATOM 756 C C . ALA A 1 107 ? 4.482 12.430 -5.766 1.00 67.81 107 ALA A C 1
ATOM 758 O O . ALA A 1 107 ? 5.012 12.188 -6.852 1.00 67.81 107 ALA A O 1
ATOM 759 N N . ILE A 1 108 ? 3.151 12.366 -5.585 1.00 74.56 108 ILE A N 1
ATOM 760 C CA . ILE A 1 108 ? 2.275 11.895 -6.659 1.00 74.56 108 ILE A CA 1
ATOM 761 C C . ILE A 1 108 ? 2.134 12.966 -7.755 1.00 74.56 108 ILE A C 1
ATOM 763 O O . ILE A 1 108 ? 1.818 14.123 -7.463 1.00 74.56 108 ILE A O 1
ATOM 767 N N . PRO A 1 109 ? 2.317 12.605 -9.036 1.00 64.62 109 PRO A N 1
ATOM 768 C CA . PRO A 1 109 ? 2.056 13.510 -10.144 1.00 64.62 109 PRO A CA 1
ATOM 769 C C . PRO A 1 109 ? 0.541 13.606 -10.380 1.00 64.62 109 PRO A C 1
ATOM 771 O O . PRO A 1 109 ? -0.034 12.789 -11.094 1.00 64.62 109 PRO A O 1
ATOM 774 N N . GLY A 1 110 ? -0.135 14.587 -9.773 1.00 68.62 110 GLY A N 1
ATOM 775 C CA . GLY A 1 110 ? -1.550 14.857 -10.052 1.00 68.62 110 GLY A CA 1
ATOM 776 C C . GLY A 1 110 ? -2.340 15.471 -8.899 1.00 68.62 110 GLY A C 1
ATOM 777 O O . GLY A 1 110 ? -1.812 15.768 -7.830 1.00 68.62 110 GLY A O 1
ATOM 778 N N . ALA A 1 111 ? -3.639 15.667 -9.134 1.00 69.38 111 ALA A N 1
ATOM 779 C CA . ALA A 1 111 ? -4.559 16.155 -8.115 1.00 69.38 111 ALA A CA 1
ATOM 780 C C . ALA A 1 111 ? -4.945 15.023 -7.152 1.00 69.38 111 ALA A C 1
ATOM 782 O O . ALA A 1 111 ? -5.394 13.957 -7.572 1.00 69.38 111 ALA A O 1
ATOM 783 N N . ILE A 1 112 ? -4.817 15.277 -5.851 1.00 79.69 112 ILE A N 1
ATOM 784 C CA . ILE A 1 112 ? -5.275 14.353 -4.813 1.00 79.69 112 ILE A CA 1
ATOM 785 C C . ILE A 1 112 ? -6.807 14.365 -4.777 1.00 79.69 112 ILE A C 1
ATOM 787 O O . ILE A 1 112 ? -7.425 15.421 -4.624 1.00 79.69 112 ILE A O 1
ATOM 791 N N . ASN A 1 113 ? -7.433 13.190 -4.889 1.00 82.38 113 ASN A N 1
ATOM 792 C CA . ASN A 1 113 ? -8.888 13.078 -4.856 1.00 82.38 113 ASN A CA 1
ATOM 793 C C . ASN A 1 113 ? -9.406 13.019 -3.410 1.00 82.38 113 ASN A C 1
ATOM 795 O O . ASN A 1 113 ? -9.062 12.123 -2.639 1.00 82.38 113 ASN A O 1
ATOM 799 N N . ALA A 1 114 ? -10.296 13.948 -3.062 1.00 81.19 114 ALA A N 1
ATOM 800 C CA . ALA A 1 114 ? -10.986 13.987 -1.774 1.00 81.19 114 ALA A CA 1
ATOM 801 C C . ALA A 1 114 ? -11.708 12.673 -1.428 1.00 81.19 114 ALA A C 1
ATOM 803 O O . ALA A 1 114 ? -11.754 12.288 -0.261 1.00 81.19 114 ALA A O 1
ATOM 804 N N . LEU A 1 115 ? -12.249 11.981 -2.439 1.00 85.88 115 LEU A N 1
ATOM 805 C CA . LEU A 1 115 ? -12.997 10.732 -2.276 1.00 85.88 115 LEU A CA 1
ATOM 806 C C . LEU A 1 115 ? -12.133 9.579 -1.759 1.00 85.88 115 LEU A C 1
ATOM 808 O O . LEU A 1 115 ? -12.682 8.630 -1.206 1.00 85.88 115 LEU A O 1
ATOM 812 N N . TRP A 1 116 ? -10.805 9.663 -1.896 1.00 88.44 116 TRP A N 1
ATOM 813 C CA . TRP A 1 116 ? -9.887 8.646 -1.382 1.00 88.44 116 TRP A CA 1
ATOM 814 C C . TRP A 1 116 ? -9.860 8.587 0.146 1.00 88.44 116 TRP A C 1
ATOM 816 O O . TRP A 1 116 ? -9.446 7.570 0.702 1.00 88.44 116 TRP A O 1
ATOM 826 N N . PHE A 1 117 ? -10.323 9.632 0.833 1.00 86.56 117 PHE A N 1
ATOM 827 C CA . PHE A 1 117 ? -10.313 9.726 2.288 1.00 86.56 117 PHE A CA 1
ATOM 828 C C . PHE A 1 117 ? -11.726 9.615 2.871 1.00 86.56 117 PHE A C 1
ATOM 830 O O . PHE A 1 117 ? -12.696 10.123 2.315 1.00 86.56 117 PHE A O 1
ATOM 837 N N . ALA A 1 118 ? -11.842 8.996 4.050 1.00 78.56 118 ALA A N 1
ATOM 838 C CA . ALA A 1 118 ? -13.092 9.001 4.813 1.00 78.56 118 ALA A CA 1
ATOM 839 C C . ALA A 1 118 ? -13.466 10.430 5.270 1.00 78.56 118 ALA A C 1
ATOM 841 O O . ALA A 1 118 ? -12.579 11.183 5.690 1.00 78.56 118 ALA A O 1
ATOM 842 N N . GLY A 1 119 ? -14.768 10.745 5.234 1.00 70.25 119 GLY A N 1
ATOM 843 C CA . GLY A 1 119 ? -15.368 12.078 5.400 1.00 70.25 119 GLY A CA 1
ATOM 844 C C . GLY A 1 119 ? -15.170 12.848 6.724 1.00 70.25 119 GLY A C 1
ATOM 845 O O . GLY A 1 119 ? -14.329 12.514 7.554 1.00 70.25 119 GLY A O 1
ATOM 846 N N . SER A 1 120 ? -15.963 13.932 6.811 1.00 49.97 120 SER A N 1
ATOM 847 C CA . SER A 1 120 ? -15.975 15.140 7.678 1.00 49.97 120 SER A CA 1
ATOM 848 C C . SER A 1 120 ? -14.721 16.021 7.702 1.00 49.97 120 SER A C 1
ATOM 850 O O . SER A 1 120 ? -14.862 17.235 7.604 1.00 49.97 120 SER A O 1
ATOM 852 N N . ASP A 1 121 ? -13.515 15.451 7.700 1.00 54.25 121 ASP A N 1
ATOM 853 C CA . ASP A 1 121 ? -12.250 16.214 7.776 1.00 54.25 121 ASP A CA 1
ATOM 854 C C . ASP A 1 121 ? -11.452 16.187 6.467 1.00 54.25 121 ASP A C 1
ATOM 856 O O . ASP A 1 121 ? -10.219 16.170 6.454 1.00 54.25 121 ASP A O 1
ATOM 860 N N . ILE A 1 122 ? -12.165 16.170 5.337 1.00 61.12 122 ILE A N 1
ATOM 861 C CA . ILE A 1 122 ? -11.579 16.117 3.989 1.00 61.12 122 ILE A CA 1
ATOM 862 C C . ILE A 1 122 ? -10.553 17.243 3.797 1.00 61.12 122 ILE A C 1
ATOM 864 O O . ILE A 1 122 ? -9.471 16.991 3.278 1.00 61.12 122 ILE A O 1
ATOM 868 N N . GLY A 1 123 ? -10.833 18.456 4.289 1.00 57.56 123 GLY A N 1
ATOM 869 C CA . GLY A 1 123 ? -9.907 19.589 4.197 1.00 57.56 123 GLY A CA 1
ATOM 870 C C . GLY A 1 123 ? -8.604 19.392 4.980 1.00 57.56 123 GLY A C 1
ATOM 871 O O . GLY A 1 123 ? -7.536 19.702 4.466 1.00 57.56 123 GLY A O 1
ATOM 872 N N . ALA A 1 124 ? -8.654 18.826 6.189 1.00 62.84 124 ALA A N 1
ATOM 873 C CA . ALA A 1 124 ? -7.460 18.583 7.003 1.00 62.84 124 ALA A CA 1
ATOM 874 C C . ALA A 1 124 ? -6.631 17.400 6.479 1.00 62.84 124 ALA A C 1
ATOM 876 O O . ALA A 1 124 ? -5.405 17.454 6.494 1.00 62.84 124 ALA A O 1
ATOM 877 N N . LYS A 1 125 ? -7.290 16.352 5.969 1.00 63.75 125 LYS A N 1
ATOM 878 C CA . LYS A 1 125 ? -6.619 15.186 5.374 1.00 63.75 125 LYS A CA 1
ATOM 879 C C . LYS A 1 125 ? -5.998 15.510 4.015 1.00 63.75 125 LYS A C 1
ATOM 881 O O . LYS A 1 125 ? -4.867 15.102 3.772 1.00 63.75 125 LYS A O 1
ATOM 886 N N . LEU A 1 126 ? -6.676 16.300 3.177 1.00 62.25 126 LEU A N 1
ATOM 887 C CA . LEU A 1 126 ? -6.097 16.837 1.942 1.00 62.25 126 LEU A CA 1
ATOM 888 C C . LEU A 1 126 ? -4.932 17.776 2.251 1.00 62.25 126 LEU A C 1
ATOM 890 O O . LEU A 1 126 ? -3.854 17.594 1.700 1.00 62.25 126 LEU A O 1
ATOM 894 N N . ASN A 1 127 ? -5.104 18.719 3.181 1.00 61.75 127 ASN A N 1
ATOM 895 C CA . ASN A 1 127 ? -4.022 19.619 3.571 1.00 61.75 127 ASN A CA 1
ATOM 896 C C . ASN A 1 127 ? -2.856 18.875 4.229 1.00 61.75 127 ASN A C 1
ATOM 898 O O . ASN A 1 127 ? -1.733 19.311 4.061 1.00 61.75 127 ASN A O 1
ATOM 902 N N . GLY A 1 128 ? -3.069 17.759 4.930 1.00 61.66 128 GLY A N 1
ATOM 903 C CA . GLY A 1 128 ? -1.989 16.907 5.439 1.00 61.66 128 GLY A CA 1
ATOM 904 C C . GLY A 1 128 ? -1.269 16.126 4.334 1.00 61.66 128 GLY A C 1
ATOM 905 O O . GLY A 1 128 ? -0.040 16.067 4.330 1.00 61.66 128 GLY A O 1
ATOM 906 N N . ALA A 1 129 ? -2.018 15.584 3.367 1.00 57.56 129 ALA A N 1
ATOM 907 C CA . ALA A 1 129 ? -1.456 14.876 2.218 1.00 57.56 129 ALA A CA 1
ATOM 908 C C . ALA A 1 129 ? -0.665 15.812 1.285 1.00 57.56 129 ALA A C 1
ATOM 910 O O . ALA A 1 129 ? 0.357 15.395 0.742 1.00 57.56 129 ALA A O 1
ATOM 911 N N . ILE A 1 130 ? -1.113 17.069 1.151 1.00 60.47 130 ILE A N 1
ATOM 912 C CA . ILE A 1 130 ? -0.446 18.135 0.392 1.00 60.47 130 ILE A CA 1
ATOM 913 C C . ILE A 1 130 ? 0.665 18.793 1.216 1.00 60.47 130 ILE A C 1
ATOM 915 O O . ILE A 1 130 ? 1.745 18.964 0.697 1.00 60.47 130 ILE A O 1
ATOM 919 N N . ALA A 1 131 ? 0.494 19.145 2.492 1.00 55.31 131 ALA A N 1
ATOM 920 C CA . ALA A 1 131 ? 1.541 19.828 3.274 1.00 55.31 131 ALA A CA 1
ATOM 921 C C . ALA A 1 131 ? 2.768 18.945 3.554 1.00 55.31 131 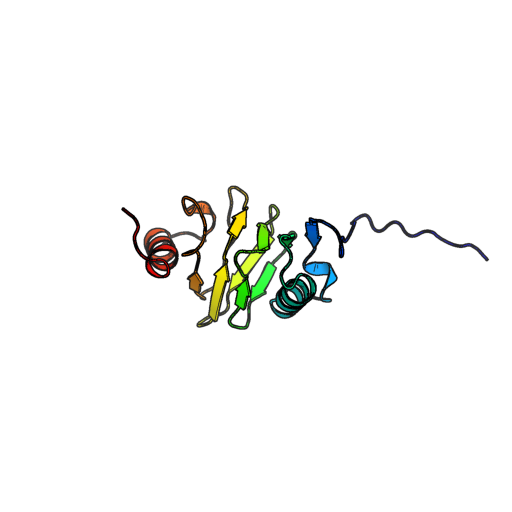ALA A C 1
ATOM 923 O O . ALA A 1 131 ? 3.847 19.463 3.835 1.00 55.31 131 ALA A O 1
ATOM 924 N N . ALA A 1 132 ? 2.633 17.622 3.435 1.00 51.44 132 ALA A N 1
ATOM 925 C CA . ALA A 1 132 ? 3.773 16.714 3.404 1.00 51.44 132 ALA A CA 1
ATOM 926 C C . ALA A 1 132 ? 4.560 16.774 2.072 1.00 51.44 132 ALA A C 1
ATOM 928 O O . ALA A 1 132 ? 5.637 16.185 1.980 1.00 51.44 132 ALA A O 1
ATOM 929 N N . GLY A 1 133 ? 4.039 17.480 1.058 1.00 44.75 133 GLY A N 1
ATOM 930 C CA . GLY A 1 133 ? 4.615 17.694 -0.267 1.00 44.75 133 GLY A CA 1
ATOM 931 C C . GLY A 1 133 ? 4.623 19.140 -0.687 1.00 44.75 133 GLY A C 1
ATOM 932 O O . GLY A 1 133 ? 3.592 19.702 -1.029 1.00 44.75 133 GLY A O 1
ATOM 933 N N . GLY A 1 134 ? 5.814 19.730 -0.667 1.00 39.94 134 GLY A N 1
ATOM 934 C CA . GLY A 1 134 ? 6.052 21.127 -1.008 1.00 39.94 134 GLY A CA 1
ATOM 935 C C . GLY A 1 134 ? 5.121 21.672 -2.095 1.00 39.94 134 GLY A C 1
ATOM 936 O O . GLY A 1 134 ? 4.976 21.106 -3.174 1.00 39.94 134 GLY A O 1
ATOM 937 N N . THR A 1 135 ? 4.494 22.793 -1.756 1.00 41.53 135 THR A N 1
ATOM 938 C CA . THR A 1 135 ? 3.678 23.639 -2.621 1.00 41.53 135 THR A CA 1
ATOM 939 C C . THR A 1 135 ? 4.343 23.863 -3.979 1.00 41.53 135 THR A C 1
ATOM 941 O O . THR A 1 135 ? 5.403 24.486 -4.037 1.00 41.53 135 THR A O 1
ATOM 944 N N . TYR A 1 136 ? 3.686 23.452 -5.061 1.00 41.41 136 TYR A N 1
ATOM 945 C CA . TYR A 1 136 ? 3.938 23.999 -6.392 1.00 41.41 136 TYR A CA 1
ATOM 946 C C . TYR A 1 136 ? 2.648 24.682 -6.856 1.00 41.41 136 TYR A C 1
ATOM 948 O O . TYR A 1 136 ? 1.710 24.024 -7.304 1.00 41.41 136 TYR A O 1
ATOM 956 N N . PHE A 1 137 ? 2.597 25.999 -6.632 1.00 48.09 137 PHE A N 1
ATOM 957 C CA . PHE A 1 137 ? 1.777 26.920 -7.418 1.00 48.09 137 PHE A CA 1
ATOM 958 C C . PHE A 1 137 ? 2.552 27.303 -8.677 1.00 48.09 137 PHE A C 1
ATOM 960 O O . PHE A 1 137 ? 3.796 27.426 -8.566 1.00 48.09 137 PHE A O 1
#

Sequence (137 aa):
MTIRAEFTSDLVITNGVWVDARAYGSALNDTAIQAAIDAIGADNKVLVITPGTWTIANNLSIPANITVMVMSGGLLSVGAAKTLTIGVLDAPNGQVFAGLGAVNLSAIPGAINALWFAGSDIGAKLNGAIAAGGTYF

Solvent-accessible surface area (backbone atoms only — not comparable to full-atom values): 7673 Å² total; per-residue (Å²): 136,86,85,78,85,81,78,68,98,67,88,80,39,83,83,57,64,48,30,37,31,64,74,46,37,97,53,61,32,45,68,9,44,48,45,38,51,65,72,51,58,90,48,76,35,34,39,35,40,60,63,44,70,28,42,27,82,54,70,44,78,46,56,66,50,35,36,37,35,41,38,82,67,15,29,45,32,26,33,71,93,20,40,42,37,42,20,28,78,46,70,58,100,40,61,36,42,43,69,71,25,48,55,34,45,44,61,36,95,70,85,84,61,65,52,30,44,64,76,96,49,46,68,60,52,50,49,46,19,42,71,66,17,82,87,80,130

Radius of gyration: 15.98 Å; Cα contacts (8 Å, |Δi|>4): 289; chains: 1; bounding box: 31×68×30 Å

pLDDT: mean 83.01, std 15.57, range [39.94, 97.75]

InterPro domains:
  IPR011050 Pectin lyase fold/virulence factor [SSF51126] (13-83)
  IPR012334 Pectin lyase fold [G3DSA:2.160.20.10] (17-136)

Organism: NCBI:txid1070528

Foldseek 3Di:
DDDDDDDDVDDADPPDLEHELCVQDVDQELNSNVSSQVSCDPAQHEYEQEADEREYAAAEARAQSYEYEYDVNREDEYEAPHEYEYQEYDYDQAAHYHYNYAYADQNYPDDDDLRNHDDDVSVVNSCRNNVSHDDDD